Protein AF-A0A976LM12-F1 (afdb_monomer_lite)

pLDDT: mean 77.8, std 10.36, range [34.22, 86.62]

Sequence (64 aa):
FKSGETVNREALRQKGLVENSKAPVKVLGKGTLAKKLDFEGLQISASAKGQIEKAGGKLLEETK

Secondary structure (DSSP, 8-state):
--TTEEE-HHHHHHTTS---TTSPPEE---S---S-EEEES-EE-HHHHHHHHHHT-EEE----

Radius of gyration: 11.22 Å; chains: 1; bounding box: 30×24×25 Å

Structure (mmCIF, N/CA/C/O backbone):
data_AF-A0A976LM12-F1
#
_entry.id   AF-A0A976LM12-F1
#
loop_
_atom_site.group_PDB
_atom_site.id
_atom_site.type_symbol
_atom_site.label_atom_id
_atom_site.label_alt_id
_atom_site.label_comp_id
_atom_site.label_asym_id
_atom_site.label_entity_id
_atom_site.label_seq_id
_atom_site.pdbx_PDB_ins_code
_atom_site.Cartn_x
_atom_site.Cartn_y
_atom_site.Cartn_z
_atom_site.occupancy
_atom_site.B_iso_or_equiv
_atom_site.auth_seq_id
_atom_site.auth_comp_id
_atom_site.auth_asym_id
_atom_site.auth_atom_id
_atom_site.pdbx_PDB_model_num
ATOM 1 N N . PHE A 1 1 ? -5.759 -8.804 -1.396 1.00 74.00 1 PHE A N 1
ATOM 2 C CA . PHE A 1 1 ? -5.076 -8.819 -0.100 1.00 74.00 1 PHE A CA 1
ATOM 3 C C . PHE A 1 1 ? -6.082 -9.075 1.015 1.00 74.00 1 PHE A C 1
ATOM 5 O O . PHE A 1 1 ? -7.161 -8.472 0.997 1.00 74.00 1 PHE A O 1
ATOM 12 N N . LYS A 1 2 ? -5.801 -10.038 1.902 1.00 78.56 2 LYS A N 1
ATOM 13 C CA . LYS A 1 2 ? -6.557 -10.236 3.152 1.00 78.56 2 LYS A CA 1
ATOM 14 C C . LYS A 1 2 ? -6.212 -9.127 4.154 1.00 78.56 2 LYS A C 1
ATOM 16 O O . LYS A 1 2 ? -5.236 -8.411 3.971 1.00 78.56 2 LYS A O 1
ATOM 21 N N . SER A 1 3 ? -7.042 -8.946 5.178 1.00 77.38 3 SER A N 1
ATOM 22 C CA . SER A 1 3 ? -6.767 -7.974 6.243 1.00 77.38 3 SER A CA 1
ATOM 23 C C . SER A 1 3 ? -5.480 -8.357 6.987 1.00 77.38 3 SER A C 1
ATOM 25 O O . SER A 1 3 ? -5.386 -9.481 7.470 1.00 77.38 3 SER A O 1
ATOM 27 N N . GLY A 1 4 ? -4.525 -7.431 7.069 1.00 77.81 4 GLY A N 1
ATOM 28 C CA . GLY A 1 4 ? -3.188 -7.618 7.647 1.00 77.81 4 GLY A CA 1
ATOM 29 C C . GLY A 1 4 ? -2.160 -8.218 6.684 1.00 77.81 4 GLY A C 1
ATOM 30 O O . GLY A 1 4 ? -1.156 -8.761 7.126 1.00 77.81 4 GLY A O 1
ATOM 31 N N . GLU A 1 5 ? -2.434 -8.215 5.378 1.00 83.88 5 GLU A N 1
ATOM 32 C CA . GLU A 1 5 ? -1.502 -8.739 4.376 1.00 83.88 5 GLU A CA 1
ATOM 33 C C . GLU A 1 5 ? -0.528 -7.647 3.915 1.00 83.88 5 GLU A C 1
ATOM 35 O O . GLU A 1 5 ? -0.922 -6.491 3.717 1.00 83.88 5 GLU A O 1
ATOM 40 N N . THR A 1 6 ? 0.728 -8.041 3.698 1.00 84.75 6 THR A 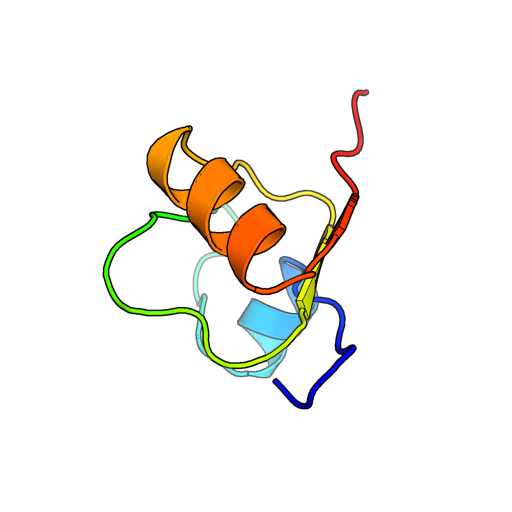N 1
ATOM 41 C CA . THR A 1 6 ? 1.782 -7.144 3.222 1.00 84.75 6 THR A CA 1
ATOM 42 C C . THR A 1 6 ? 1.708 -6.968 1.707 1.00 84.75 6 THR A C 1
ATOM 44 O O . THR A 1 6 ? 1.861 -7.907 0.925 1.00 84.75 6 THR A O 1
ATOM 47 N N . VAL A 1 7 ? 1.475 -5.735 1.281 1.00 84.81 7 VAL A N 1
ATOM 48 C CA . VAL A 1 7 ? 1.544 -5.262 -0.093 1.00 84.81 7 VAL A CA 1
ATOM 49 C C . VAL A 1 7 ? 2.974 -4.813 -0.361 1.00 84.81 7 VAL A C 1
ATOM 51 O O . VAL A 1 7 ? 3.377 -3.708 -0.002 1.00 84.81 7 VAL A O 1
ATOM 54 N N . ASN A 1 8 ? 3.734 -5.669 -1.032 1.00 86.62 8 ASN A N 1
ATOM 55 C CA . ASN A 1 8 ? 5.035 -5.323 -1.586 1.00 86.62 8 ASN A CA 1
ATOM 56 C C . ASN A 1 8 ? 5.024 -5.496 -3.114 1.00 86.62 8 ASN A C 1
ATOM 58 O O . ASN A 1 8 ? 4.079 -6.0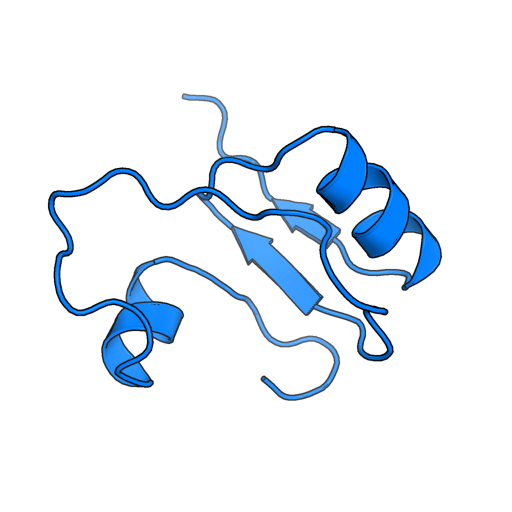20 -3.717 1.00 86.62 8 ASN A O 1
ATOM 62 N N . ARG A 1 9 ? 6.103 -5.050 -3.758 1.00 81.44 9 ARG A N 1
ATOM 63 C CA . ARG A 1 9 ? 6.288 -5.174 -5.212 1.00 81.44 9 ARG A CA 1
ATOM 64 C C . ARG A 1 9 ? 6.162 -6.621 -5.718 1.00 81.44 9 ARG A C 1
ATOM 66 O O . ARG A 1 9 ? 5.617 -6.841 -6.797 1.00 81.44 9 ARG A O 1
ATOM 73 N N . GLU A 1 10 ? 6.628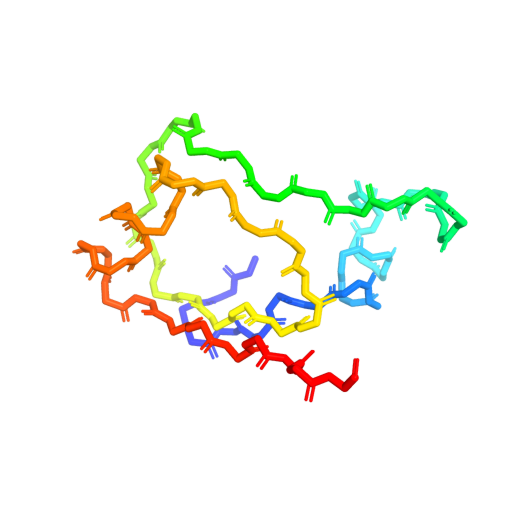 -7.605 -4.948 1.00 82.31 10 GLU A N 1
ATOM 74 C CA . GLU A 1 10 ? 6.592 -9.020 -5.335 1.00 82.31 10 GLU A CA 1
ATOM 75 C C . GLU A 1 10 ? 5.193 -9.620 -5.215 1.00 82.31 10 GLU A C 1
ATOM 77 O O . GLU A 1 10 ? 4.758 -10.318 -6.122 1.00 82.31 10 GLU A O 1
ATOM 82 N N . ALA A 1 11 ? 4.443 -9.282 -4.170 1.00 84.69 11 ALA A N 1
ATOM 83 C CA . ALA A 1 11 ? 3.068 -9.706 -3.957 1.00 84.69 11 ALA A CA 1
ATOM 84 C C . ALA A 1 11 ? 2.144 -9.103 -5.018 1.00 84.69 11 ALA A C 1
ATOM 86 O O . ALA A 1 11 ? 1.291 -9.800 -5.568 1.00 84.69 11 ALA A O 1
ATOM 87 N N . LEU A 1 12 ? 2.347 -7.828 -5.370 1.00 81.81 12 LEU A N 1
ATOM 88 C CA . LEU A 1 12 ? 1.654 -7.192 -6.494 1.00 81.81 12 LEU A CA 1
ATOM 89 C C . LEU A 1 12 ? 1.964 -7.902 -7.818 1.00 81.81 12 LEU A C 1
ATOM 91 O O . LEU A 1 12 ? 1.053 -8.126 -8.615 1.00 81.81 12 LEU A O 1
ATOM 95 N N . ARG A 1 13 ? 3.220 -8.312 -8.030 1.00 82.44 13 ARG A N 1
ATOM 96 C CA . ARG A 1 13 ? 3.635 -9.073 -9.214 1.00 82.44 13 ARG A CA 1
ATOM 97 C C . ARG A 1 13 ? 3.051 -10.487 -9.238 1.00 82.44 13 ARG A C 1
ATOM 99 O O . ARG A 1 13 ? 2.494 -10.890 -10.251 1.00 82.44 13 ARG A O 1
ATOM 106 N N . GLN A 1 14 ? 3.120 -11.228 -8.132 1.00 82.56 14 GLN A N 1
ATOM 107 C CA . GLN A 1 14 ? 2.554 -12.578 -8.004 1.00 82.56 14 GLN A CA 1
ATOM 108 C C . GLN A 1 14 ? 1.039 -12.591 -8.208 1.00 82.56 14 GLN A C 1
ATOM 110 O O . GLN A 1 14 ? 0.490 -13.564 -8.714 1.00 82.56 14 GLN A O 1
ATOM 115 N N . LYS A 1 15 ? 0.353 -11.514 -7.814 1.00 81.81 15 LYS A N 1
ATOM 116 C CA . LYS A 1 15 ? -1.081 -11.330 -8.058 1.00 81.81 15 LYS A CA 1
ATOM 117 C C . LYS A 1 15 ? -1.402 -10.843 -9.475 1.00 81.81 15 LYS A C 1
ATOM 119 O O . LYS A 1 15 ? -2.580 -10.703 -9.782 1.00 81.81 15 LYS A O 1
ATOM 124 N N . GLY A 1 16 ? -0.397 -10.569 -10.313 1.00 79.12 16 GLY A N 1
ATOM 125 C CA . GLY A 1 16 ? -0.581 -10.048 -11.671 1.00 79.12 16 GLY A CA 1
ATOM 126 C C . GLY A 1 16 ? -1.074 -8.598 -11.725 1.00 79.12 16 GLY A C 1
ATOM 127 O O . GLY A 1 16 ? -1.564 -8.160 -12.756 1.00 79.12 16 GLY A O 1
ATOM 128 N N . LEU A 1 17 ? -0.973 -7.845 -10.622 1.00 81.31 17 LEU A N 1
ATOM 129 C CA . LEU A 1 17 ? -1.384 -6.435 -10.553 1.00 81.31 17 LEU A CA 1
ATOM 130 C C . LEU A 1 17 ? -0.307 -5.488 -11.093 1.00 81.31 17 LEU A C 1
ATOM 132 O O . LEU A 1 17 ? -0.612 -4.368 -11.495 1.00 81.31 17 LEU A O 1
ATOM 136 N N . VAL A 1 18 ? 0.954 -5.927 -11.080 1.00 77.50 18 VAL A N 1
ATOM 137 C CA . VAL A 1 18 ? 2.094 -5.203 -11.649 1.00 77.50 18 VAL A CA 1
ATOM 138 C C . VAL A 1 18 ? 2.882 -6.161 -12.531 1.00 77.50 18 VAL A C 1
ATOM 140 O O . VAL A 1 18 ? 3.483 -7.114 -12.043 1.00 77.50 18 VAL A O 1
ATOM 143 N N . GLU A 1 19 ? 2.900 -5.890 -13.832 1.00 71.88 19 GLU A N 1
ATOM 144 C CA . GLU A 1 19 ? 3.623 -6.706 -14.815 1.00 71.88 19 GLU A CA 1
ATOM 145 C C . GLU A 1 19 ? 5.079 -6.235 -14.992 1.00 71.88 19 GLU A C 1
ATOM 147 O O . GLU A 1 19 ? 6.002 -7.031 -15.157 1.00 71.88 19 GLU A O 1
ATOM 152 N N . ASN A 1 20 ? 5.310 -4.923 -14.865 1.00 65.44 20 ASN A N 1
ATOM 153 C CA . ASN A 1 20 ? 6.617 -4.299 -15.046 1.00 65.44 20 ASN A CA 1
ATOM 154 C C . ASN A 1 20 ? 7.333 -4.058 -13.708 1.00 65.44 20 ASN A C 1
ATOM 156 O O . ASN A 1 20 ? 7.154 -3.022 -13.075 1.00 65.44 20 ASN A O 1
ATOM 160 N N . SER A 1 21 ? 8.228 -4.971 -13.315 1.00 62.69 21 SER A N 1
ATOM 161 C CA . SER A 1 21 ? 9.093 -4.809 -12.127 1.00 62.69 21 SER A CA 1
ATOM 162 C C . SER A 1 21 ? 10.153 -3.706 -12.245 1.00 62.69 21 SER A C 1
ATOM 164 O O . SER A 1 21 ? 10.820 -3.408 -11.260 1.00 62.69 21 SER A O 1
ATOM 166 N N . LYS A 1 22 ? 10.346 -3.126 -13.437 1.00 65.50 22 LYS A N 1
ATOM 167 C CA . LYS A 1 22 ? 11.295 -2.022 -13.665 1.00 65.50 22 LYS A CA 1
ATOM 168 C C . LYS A 1 22 ? 10.677 -0.641 -13.441 1.00 65.50 22 LYS A C 1
ATOM 170 O O . LYS A 1 22 ? 11.417 0.323 -13.280 1.00 65.50 22 LYS A O 1
ATOM 175 N N . ALA A 1 23 ? 9.348 -0.533 -13.454 1.00 71.50 23 ALA A N 1
ATOM 176 C CA . ALA A 1 23 ? 8.678 0.739 -13.232 1.00 71.50 23 ALA A CA 1
ATOM 177 C C . ALA A 1 23 ? 8.545 1.011 -11.723 1.00 71.50 23 ALA A C 1
ATOM 179 O O . ALA A 1 23 ? 8.225 0.090 -10.965 1.00 71.50 23 ALA A O 1
ATOM 180 N N . PRO A 1 24 ? 8.756 2.258 -11.267 1.00 72.62 24 PRO A N 1
ATOM 181 C CA . PRO A 1 24 ? 8.490 2.621 -9.883 1.00 72.62 24 PRO A CA 1
ATOM 182 C C . PRO A 1 24 ? 6.994 2.460 -9.589 1.00 72.62 24 PRO A C 1
ATOM 184 O O . PRO A 1 24 ? 6.143 3.055 -10.251 1.00 72.62 24 PRO A O 1
ATOM 187 N N . VAL A 1 25 ? 6.667 1.645 -8.585 1.00 78.75 25 VAL A N 1
ATOM 188 C CA . VAL A 1 25 ? 5.285 1.441 -8.142 1.00 78.75 25 VAL A CA 1
ATOM 189 C C . VAL A 1 25 ? 4.936 2.514 -7.116 1.00 78.75 25 VAL A C 1
ATOM 191 O O . VAL A 1 25 ? 5.557 2.596 -6.054 1.00 78.75 25 VAL A O 1
ATOM 194 N N . LYS A 1 26 ? 3.923 3.331 -7.432 1.00 84.00 26 LYS A N 1
ATOM 195 C CA . LYS A 1 26 ? 3.411 4.379 -6.545 1.00 84.00 26 LYS A CA 1
ATOM 196 C C . LYS A 1 26 ? 1.967 4.105 -6.132 1.00 84.00 26 LYS A C 1
ATOM 198 O O . LYS A 1 26 ? 1.090 3.963 -6.981 1.00 84.00 26 LYS A O 1
ATOM 203 N N . VAL A 1 27 ? 1.702 4.101 -4.829 1.00 85.31 27 VAL A N 1
ATOM 204 C CA . VAL A 1 27 ? 0.361 3.951 -4.256 1.00 85.31 27 VAL A CA 1
ATOM 205 C C . VAL A 1 27 ? -0.356 5.301 -4.269 1.00 85.31 27 VAL A C 1
ATOM 207 O O . VAL A 1 27 ? 0.127 6.300 -3.723 1.00 85.31 27 VAL A O 1
ATOM 210 N N . LEU A 1 28 ? -1.530 5.327 -4.900 1.00 85.81 28 LEU A N 1
ATOM 211 C CA . LEU A 1 28 ? -2.400 6.496 -5.009 1.00 85.81 28 LEU A CA 1
ATOM 212 C C . LEU A 1 28 ? -3.660 6.294 -4.165 1.00 85.81 28 LEU A C 1
ATOM 214 O O . LEU A 1 28 ? -4.233 5.211 -4.130 1.00 85.81 28 LEU A O 1
ATOM 218 N N . GLY A 1 29 ? -4.114 7.358 -3.506 1.00 81.44 29 GLY A N 1
ATOM 219 C CA . GLY A 1 29 ? -5.271 7.319 -2.612 1.00 81.44 29 GLY A CA 1
ATOM 220 C C . GLY A 1 29 ? -6.581 7.560 -3.354 1.00 81.44 29 GLY A C 1
ATOM 221 O O . GLY A 1 29 ? -7.288 8.502 -3.010 1.00 81.44 29 GLY A O 1
ATOM 222 N N . LYS A 1 30 ? -6.887 6.769 -4.388 1.00 77.00 30 LYS A N 1
ATOM 223 C CA . LYS A 1 30 ? -8.192 6.802 -5.070 1.00 77.00 30 LYS A CA 1
ATOM 224 C C . LYS A 1 30 ? -9.029 5.599 -4.632 1.00 77.00 30 LYS A C 1
ATOM 226 O O . LYS A 1 30 ? -8.653 4.465 -4.903 1.00 77.00 30 LYS A O 1
ATOM 231 N N . GLY A 1 31 ? -10.169 5.864 -3.995 1.00 70.50 31 GLY A N 1
ATOM 232 C CA . GLY A 1 31 ? -11.064 4.843 -3.435 1.00 70.50 31 GLY A CA 1
ATOM 233 C C . GLY A 1 31 ? -10.837 4.617 -1.941 1.00 70.50 31 GLY A C 1
ATOM 234 O O . GLY A 1 31 ? -9.804 5.019 -1.419 1.00 70.50 31 GLY A O 1
ATOM 235 N N . THR A 1 32 ? -11.818 4.018 -1.265 1.00 72.62 32 THR A N 1
ATOM 236 C CA . THR A 1 32 ? -11.823 3.808 0.191 1.00 72.62 32 THR A CA 1
ATOM 237 C C . THR A 1 32 ? -11.082 2.526 0.561 1.00 72.62 32 THR A C 1
ATOM 239 O O . THR A 1 32 ? -11.461 1.434 0.132 1.00 72.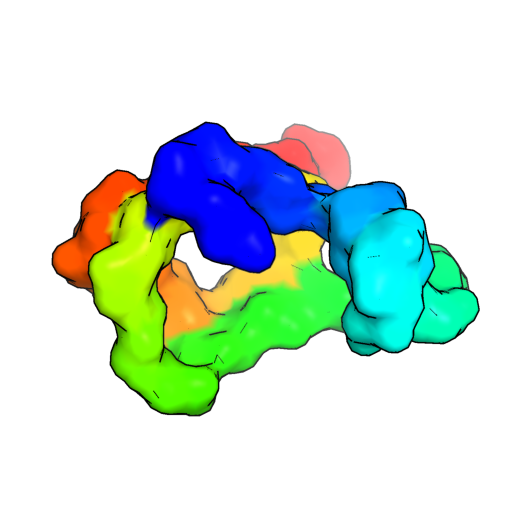62 32 THR A O 1
ATOM 242 N N . LEU A 1 33 ? -10.049 2.634 1.397 1.00 75.00 33 LEU A N 1
ATOM 243 C CA . LEU A 1 33 ? -9.357 1.465 1.938 1.00 75.00 33 LEU A CA 1
ATOM 244 C C . LEU A 1 33 ? -10.150 0.898 3.130 1.00 75.00 33 LEU A C 1
ATOM 246 O O . LEU A 1 33 ? -10.061 1.398 4.243 1.00 75.00 33 LEU A O 1
ATOM 250 N N . ALA A 1 34 ? -10.956 -0.141 2.898 1.00 72.38 34 ALA A N 1
ATOM 251 C CA . ALA A 1 34 ? -11.765 -0.776 3.951 1.00 72.38 34 ALA A CA 1
ATOM 252 C C . ALA A 1 34 ? -11.023 -1.885 4.726 1.00 72.38 34 ALA A C 1
ATOM 254 O O . ALA A 1 34 ? -11.522 -2.395 5.726 1.00 72.38 34 ALA A O 1
ATOM 255 N N . LYS A 1 35 ? -9.846 -2.305 4.245 1.00 79.56 35 LYS A N 1
ATOM 256 C CA . LYS A 1 35 ? -9.054 -3.404 4.814 1.00 79.56 35 LYS A CA 1
ATOM 257 C C . LYS A 1 35 ? -7.717 -2.872 5.308 1.00 79.56 35 LYS A C 1
ATOM 259 O O . LYS A 1 35 ? -7.056 -2.123 4.595 1.00 79.56 35 LYS A O 1
ATOM 264 N N . LYS A 1 36 ? -7.311 -3.312 6.498 1.00 82.62 36 LYS A N 1
ATOM 265 C CA . LYS A 1 36 ? -5.971 -3.063 7.042 1.00 82.62 36 LYS A CA 1
ATOM 266 C C . LYS A 1 36 ? -4.957 -3.789 6.174 1.00 82.62 36 LYS A C 1
ATOM 268 O O . LYS A 1 36 ? -5.122 -4.987 5.969 1.00 82.62 36 LYS A O 1
ATOM 273 N N . LEU A 1 37 ? -3.975 -3.076 5.644 1.00 84.00 37 LEU A N 1
ATOM 274 C CA . LEU A 1 37 ? -2.902 -3.623 4.817 1.00 84.00 37 LEU A CA 1
ATOM 275 C C . LEU A 1 37 ? -1.591 -2.956 5.206 1.00 84.00 37 LEU A C 1
ATOM 277 O O . LEU A 1 37 ? -1.578 -1.772 5.555 1.00 84.00 37 LEU A O 1
ATOM 281 N N . ASP A 1 38 ? -0.515 -3.719 5.120 1.00 85.56 38 ASP A N 1
ATOM 282 C CA . ASP A 1 38 ? 0.839 -3.272 5.411 1.00 85.56 38 ASP A CA 1
ATOM 283 C C . ASP A 1 38 ? 1.537 -3.015 4.075 1.00 85.56 38 ASP A C 1
ATOM 285 O O . ASP A 1 38 ? 1.546 -3.885 3.219 1.00 85.56 38 ASP A O 1
ATOM 289 N N . PHE A 1 39 ? 2.078 -1.828 3.828 1.00 84.75 39 PHE A N 1
ATOM 290 C CA . PHE A 1 39 ? 2.741 -1.505 2.562 1.00 84.75 39 PHE A CA 1
ATOM 291 C C . PHE A 1 39 ? 4.245 -1.445 2.777 1.00 84.75 39 PHE A C 1
ATOM 293 O O . PHE A 1 39 ? 4.691 -0.650 3.596 1.00 84.75 39 PHE A O 1
ATOM 300 N N . GLU A 1 40 ? 5.012 -2.243 2.036 1.00 85.25 40 GLU A N 1
ATOM 301 C CA . GLU A 1 40 ? 6.465 -2.358 2.211 1.00 85.25 40 GLU A CA 1
ATOM 302 C C . GLU A 1 40 ? 7.228 -2.048 0.921 1.00 85.25 40 GLU A C 1
ATOM 304 O O . GLU A 1 40 ? 6.92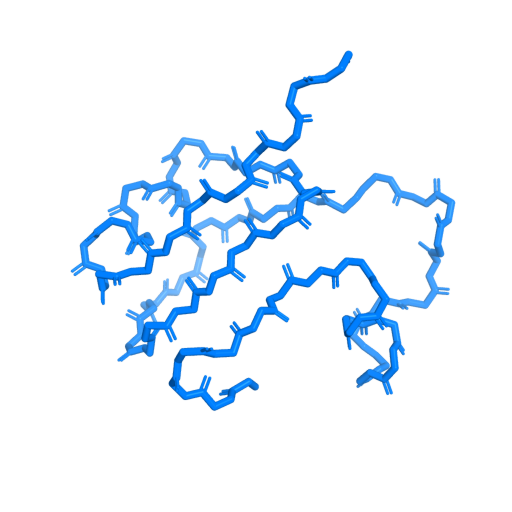8 -2.606 -0.139 1.00 85.25 40 GLU A O 1
ATOM 309 N N . GLY A 1 41 ? 8.221 -1.155 1.012 1.00 76.62 41 GLY A N 1
ATOM 310 C CA . GLY A 1 41 ? 9.129 -0.848 -0.102 1.00 76.62 41 GLY A CA 1
ATOM 311 C C . GLY A 1 41 ? 8.439 -0.221 -1.324 1.00 76.62 41 GLY A C 1
ATOM 312 O O . GLY A 1 41 ? 8.869 -0.422 -2.462 1.00 76.62 41 GLY A O 1
ATOM 313 N N . LEU A 1 42 ? 7.336 0.504 -1.107 1.00 81.88 42 LEU A N 1
ATOM 314 C CA . LEU A 1 42 ? 6.541 1.166 -2.144 1.00 81.88 42 LEU A CA 1
ATOM 315 C C . LEU A 1 42 ? 6.498 2.672 -1.901 1.00 81.88 42 LEU A C 1
ATOM 317 O O . LEU A 1 42 ? 6.439 3.127 -0.762 1.00 81.88 42 LEU A O 1
ATOM 321 N N . GLN A 1 43 ? 6.447 3.457 -2.976 1.00 82.88 43 GLN A N 1
ATOM 322 C CA . GLN A 1 43 ? 6.292 4.901 -2.854 1.00 82.88 43 GLN A CA 1
ATOM 323 C C . GLN A 1 43 ? 4.817 5.248 -2.637 1.00 82.88 43 GLN A C 1
ATOM 325 O O . GLN A 1 43 ? 3.960 4.840 -3.415 1.00 82.88 43 GLN A O 1
ATOM 330 N N . ILE A 1 44 ? 4.488 6.030 -1.612 1.00 84.12 44 ILE A N 1
ATOM 331 C CA . ILE A 1 44 ? 3.088 6.282 -1.237 1.00 84.12 44 ILE A CA 1
ATOM 332 C C . ILE A 1 44 ? 2.805 7.775 -1.290 1.00 84.12 44 ILE A C 1
ATOM 334 O O . ILE A 1 44 ? 3.513 8.586 -0.698 1.00 84.12 44 ILE A O 1
ATOM 338 N N . SER A 1 45 ? 1.767 8.158 -2.034 1.00 85.50 4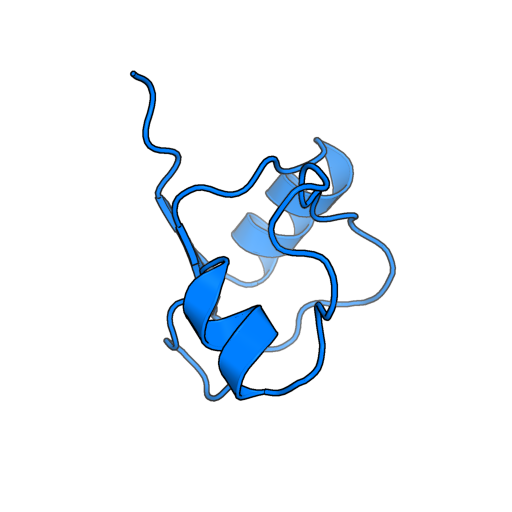5 SER A N 1
ATOM 339 C CA . SER A 1 45 ? 1.370 9.564 -2.146 1.00 85.50 45 SER A CA 1
ATOM 340 C C . SER A 1 45 ? 0.722 10.061 -0.850 1.00 85.50 45 SER A C 1
ATOM 342 O O . SER A 1 45 ? 0.061 9.288 -0.161 1.00 85.50 45 SER A O 1
ATOM 344 N N . ALA A 1 46 ? 0.813 11.361 -0.554 1.00 85.50 46 ALA A N 1
ATOM 345 C CA . ALA A 1 46 ? 0.249 11.952 0.669 1.00 85.50 46 ALA A CA 1
ATOM 346 C C . ALA A 1 46 ? -1.238 11.596 0.895 1.00 85.50 46 ALA A C 1
ATOM 348 O O . ALA A 1 46 ? -1.630 11.199 1.989 1.00 85.50 46 ALA A O 1
ATOM 349 N N . SER A 1 47 ? -2.056 11.630 -0.164 1.00 84.88 47 SER A N 1
ATOM 350 C CA . SER A 1 47 ? -3.473 11.237 -0.096 1.00 84.88 47 SER A CA 1
ATOM 351 C C . SER A 1 47 ? -3.685 9.749 0.210 1.00 84.88 47 SER A C 1
ATOM 353 O O . SER A 1 47 ? -4.704 9.386 0.786 1.00 84.88 47 SER A O 1
ATOM 355 N N . ALA A 1 48 ? -2.750 8.880 -0.190 1.00 84.12 48 ALA A N 1
ATOM 356 C CA . ALA A 1 48 ? -2.800 7.457 0.135 1.00 84.12 48 ALA A CA 1
ATOM 357 C C . ALA A 1 48 ? -2.391 7.210 1.589 1.00 84.12 48 ALA A C 1
ATOM 359 O O . ALA A 1 48 ? -3.084 6.460 2.266 1.00 84.12 48 ALA A O 1
ATOM 360 N N . LYS A 1 49 ? -1.339 7.883 2.087 1.00 84.12 49 LYS A N 1
ATOM 361 C CA . LYS A 1 49 ? -0.892 7.762 3.487 1.00 84.12 49 LYS A CA 1
ATOM 362 C C . LYS A 1 49 ? -2.045 8.024 4.459 1.00 84.12 49 LYS A C 1
ATOM 364 O O . LYS A 1 49 ? -2.409 7.132 5.217 1.00 84.12 49 LYS A O 1
ATOM 369 N N . GLY A 1 50 ? -2.739 9.154 4.298 1.00 85.25 50 GLY A N 1
ATOM 370 C CA . GLY A 1 50 ? -3.870 9.500 5.165 1.00 85.25 50 GLY A CA 1
ATOM 371 C C . GLY A 1 50 ? -5.048 8.521 5.089 1.00 85.25 50 GLY A C 1
ATOM 372 O O . GLY A 1 50 ? -5.765 8.338 6.070 1.00 85.25 50 GLY A O 1
ATOM 373 N N . GLN A 1 51 ? -5.262 7.858 3.948 1.00 83.62 51 GLN A N 1
ATOM 374 C CA . GLN A 1 51 ? -6.272 6.800 3.853 1.00 83.62 51 GLN A CA 1
ATOM 375 C C . GLN A 1 51 ? -5.826 5.495 4.511 1.00 83.62 51 GLN A C 1
ATOM 377 O O . GLN A 1 51 ? -6.642 4.830 5.144 1.00 83.62 51 GLN A O 1
ATOM 382 N N . ILE A 1 52 ? -4.551 5.136 4.379 1.00 83.38 52 ILE A N 1
ATOM 383 C CA . ILE A 1 52 ? -3.988 3.931 4.988 1.00 83.38 52 ILE A CA 1
ATOM 384 C C . ILE A 1 52 ? -4.010 4.062 6.513 1.00 83.38 52 ILE A C 1
ATOM 386 O O . ILE A 1 52 ? -4.475 3.148 7.188 1.00 83.38 52 ILE A O 1
ATOM 390 N N . GLU A 1 53 ? -3.636 5.224 7.048 1.00 80.56 53 GLU A N 1
ATOM 391 C CA . GLU A 1 53 ? -3.725 5.526 8.481 1.00 80.56 53 GLU A CA 1
ATOM 392 C C . GLU A 1 53 ? -5.174 5.485 8.985 1.00 80.56 53 GLU A C 1
ATOM 394 O O . GLU A 1 53 ? -5.458 4.850 10.000 1.00 80.56 53 GLU A O 1
ATOM 399 N N . LYS A 1 54 ? -6.124 6.071 8.240 1.00 83.75 54 LYS A N 1
ATOM 400 C CA . LYS A 1 54 ? -7.560 5.998 8.574 1.00 83.75 54 LYS A CA 1
ATOM 401 C C . LYS A 1 54 ? -8.109 4.574 8.564 1.00 83.75 54 LYS A C 1
ATOM 403 O O . LYS A 1 54 ? -8.973 4.247 9.372 1.00 83.75 54 LYS A O 1
ATOM 408 N N . ALA A 1 55 ? -7.624 3.732 7.659 1.00 81.31 55 ALA A N 1
ATOM 409 C CA . ALA A 1 55 ? -7.991 2.323 7.603 1.00 81.31 55 ALA A CA 1
ATOM 410 C C . ALA A 1 55 ? -7.317 1.486 8.704 1.00 81.31 55 ALA A C 1
ATOM 412 O O . ALA A 1 55 ? -7.697 0.332 8.908 1.00 81.31 55 ALA A O 1
ATOM 413 N N . GLY A 1 56 ? -6.320 2.040 9.404 1.00 79.50 56 GLY A N 1
ATOM 414 C CA . GLY A 1 56 ? -5.480 1.325 10.362 1.00 79.50 56 GLY A CA 1
ATOM 415 C C . GLY A 1 56 ? -4.479 0.371 9.703 1.00 79.50 56 GLY A C 1
ATOM 416 O O . GLY A 1 56 ? -4.143 -0.653 10.296 1.00 79.50 56 GLY A O 1
ATOM 417 N N . GLY A 1 57 ? -4.077 0.653 8.462 1.00 78.12 57 GLY A N 1
ATOM 418 C CA . GLY A 1 57 ? -2.974 -0.017 7.776 1.00 78.12 57 GLY A CA 1
ATOM 419 C C . GLY A 1 57 ? -1.618 0.577 8.159 1.00 78.12 57 GLY A C 1
ATOM 420 O O . GLY A 1 57 ? -1.541 1.630 8.792 1.00 78.12 57 GLY A O 1
ATOM 421 N N . LYS A 1 58 ? -0.539 -0.105 7.776 1.00 81.12 58 LYS A N 1
ATOM 422 C CA . LYS A 1 58 ? 0.828 0.228 8.193 1.00 81.12 58 LYS A CA 1
ATOM 423 C C . LYS A 1 58 ? 1.708 0.533 6.990 1.00 81.12 58 LYS A C 1
ATOM 425 O O . LYS A 1 58 ? 1.549 -0.060 5.928 1.00 81.12 58 LYS A O 1
ATOM 430 N N . LEU A 1 59 ? 2.636 1.466 7.166 1.00 78.81 59 LEU A N 1
ATOM 431 C CA . LEU A 1 59 ? 3.610 1.851 6.151 1.00 78.81 59 LEU A CA 1
ATOM 432 C C . LEU A 1 59 ? 5.001 1.426 6.617 1.00 78.81 59 LEU A C 1
ATOM 434 O O . LEU A 1 59 ? 5.549 2.010 7.546 1.00 78.81 59 LEU A O 1
ATOM 438 N N . LEU A 1 60 ? 5.549 0.396 5.985 1.00 74.94 60 LEU A N 1
ATOM 439 C CA . LEU A 1 60 ? 6.940 -0.031 6.093 1.00 74.94 60 LEU A CA 1
ATOM 440 C C . LEU A 1 60 ? 7.715 0.610 4.930 1.00 74.94 60 LEU A C 1
ATOM 442 O O . LEU A 1 60 ? 8.079 -0.031 3.944 1.00 74.94 60 LEU A O 1
ATOM 446 N N . GLU A 1 61 ? 7.898 1.929 4.997 1.00 64.69 61 GLU A N 1
ATOM 447 C CA . GLU A 1 61 ? 8.815 2.617 4.086 1.00 64.69 61 GLU A CA 1
ATOM 448 C C . GLU A 1 61 ? 10.251 2.217 4.466 1.00 64.69 61 GLU A C 1
ATOM 450 O O . GLU A 1 61 ? 10.778 2.666 5.483 1.00 64.69 61 GLU A O 1
ATOM 455 N N . GLU A 1 62 ? 10.885 1.352 3.667 1.00 48.97 62 GLU A N 1
ATOM 456 C CA . GLU A 1 62 ? 12.339 1.181 3.711 1.00 48.97 62 GLU A CA 1
ATOM 457 C C . GLU A 1 62 ? 12.983 2.462 3.171 1.00 48.97 62 GLU A C 1
ATOM 459 O O . GLU A 1 62 ? 13.116 2.664 1.964 1.00 48.97 62 GLU A O 1
ATOM 464 N N . THR A 1 63 ? 13.359 3.353 4.084 1.00 34.22 63 THR A N 1
ATOM 465 C CA . THR A 1 63 ? 14.344 4.398 3.808 1.00 34.22 63 THR A CA 1
ATOM 466 C C . THR A 1 63 ? 15.709 3.723 3.722 1.00 34.22 63 THR A C 1
ATOM 468 O O . THR A 1 63 ? 16.233 3.272 4.742 1.00 34.22 63 THR A O 1
ATOM 471 N N . LYS A 1 64 ? 16.288 3.658 2.523 1.00 34.41 64 LYS A N 1
ATOM 472 C CA . LYS A 1 64 ? 17.713 3.380 2.334 1.00 34.41 64 LYS A CA 1
ATOM 473 C C . LYS A 1 64 ? 18.338 4.430 1.431 1.00 34.41 64 LYS A C 1
ATOM 475 O O . LYS A 1 64 ? 17.660 4.831 0.459 1.00 34.41 64 LYS A O 1
#

Foldseek 3Di:
DAAAEEDELVVCVVVVVDVDPPDQAEADQDDADQGAYEYACHHYDPNRVVRNVVNVHHYHHPDD